Protein AF-A0A0F5V9L6-F1 (afdb_monomer_lite)

Organism: NCBI:txid265726

Sequence (108 aa):
MRQLICLVVMILLSACMSQYEANLSRHGEWQELGAYHGEYGYQEWEKKRLGRLGAMSESDYEKYRAGYLQGRYEYCTGKKTVTTALNPGYPDECRQDSSQFGLAERGY

InterPro domains:
  IPR021242 Protein of unknown function DUF2799 [PF10973] (29-100)

Secondary structure (DSSP, 8-state):
-HHHHHHHHHHHHGGGS-HHHHHHHHHT-HHHHHHHHHHTTPPPPPHHHHHHHT--SHHHHHHHHHHHHHHHHHHHTTSS--S--SSTTHHHHHHH-TTTTS-TTTT-

Radius of gyration: 16.8 Å; chains: 1; bounding box: 30×60×30 Å

Structure (mmCIF, N/CA/C/O backbone):
data_AF-A0A0F5V9L6-F1
#
_entry.id   AF-A0A0F5V9L6-F1
#
loop_
_atom_site.group_PDB
_atom_site.id
_atom_site.type_symbol
_atom_site.label_atom_id
_atom_site.label_alt_id
_atom_site.label_comp_id
_atom_site.label_asym_id
_atom_site.label_entity_id
_atom_site.label_seq_id
_atom_site.pdbx_PDB_ins_code
_atom_site.Cartn_x
_atom_site.Cartn_y
_atom_site.Cartn_z
_atom_site.occupancy
_atom_site.B_iso_or_equiv
_atom_site.auth_seq_id
_atom_site.auth_comp_id
_atom_site.auth_asym_id
_atom_site.auth_atom_id
_atom_site.pdbx_PDB_model_num
ATOM 1 N N . MET A 1 1 ? -4.392 40.577 -14.058 1.00 53.44 1 MET A N 1
ATOM 2 C CA . MET A 1 1 ? -4.834 40.112 -12.719 1.00 53.44 1 MET A CA 1
ATOM 3 C C . MET A 1 1 ? -5.688 38.846 -12.765 1.00 53.44 1 MET A C 1
ATOM 5 O O . MET A 1 1 ? -5.333 37.889 -12.096 1.00 53.44 1 MET A O 1
ATOM 9 N N . ARG A 1 2 ? -6.748 38.775 -13.584 1.00 58.06 2 ARG A N 1
ATOM 10 C CA . ARG A 1 2 ? -7.636 37.594 -13.661 1.00 58.06 2 ARG A CA 1
ATOM 11 C C . ARG A 1 2 ? -6.925 36.278 -14.049 1.00 58.06 2 ARG A C 1
ATOM 13 O O . ARG A 1 2 ? -7.250 35.239 -13.496 1.00 58.06 2 ARG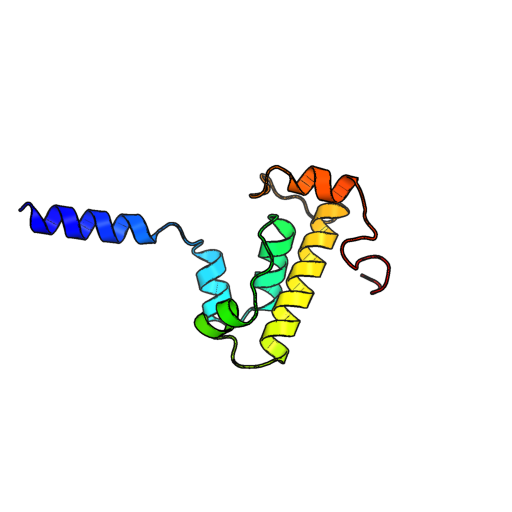 A O 1
ATOM 20 N N . GLN A 1 3 ? -5.903 36.332 -14.911 1.00 62.12 3 GLN A N 1
ATOM 21 C CA . GLN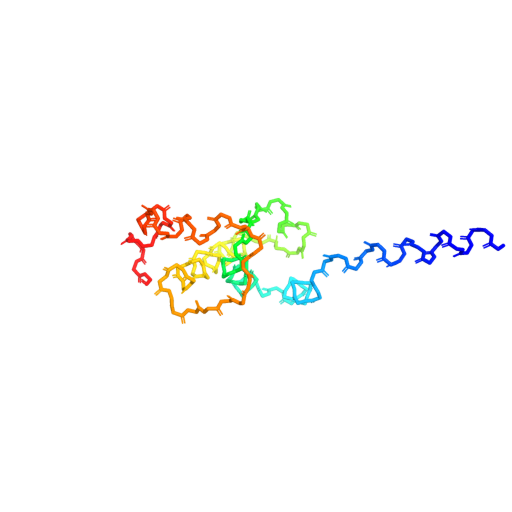 A 1 3 ? -5.114 35.148 -15.299 1.00 62.12 3 GLN A CA 1
ATOM 22 C C . GLN A 1 3 ? -4.166 34.625 -14.205 1.00 62.12 3 GLN A C 1
ATOM 24 O O . GLN A 1 3 ? -3.948 33.421 -14.126 1.00 62.12 3 GLN A O 1
ATOM 29 N N . LEU A 1 4 ? -3.657 35.496 -13.324 1.00 70.19 4 LEU A N 1
ATOM 30 C CA . LEU A 1 4 ? -2.818 35.082 -12.189 1.00 70.19 4 LEU A CA 1
ATOM 31 C C . LEU A 1 4 ? -3.642 34.331 -11.135 1.00 70.19 4 LEU A C 1
ATOM 33 O O . LEU A 1 4 ? -3.175 33.346 -10.576 1.00 70.19 4 LEU A O 1
ATOM 37 N N . ILE A 1 5 ? -4.897 34.742 -10.931 1.00 72.38 5 ILE A N 1
ATOM 38 C CA . ILE A 1 5 ? -5.832 34.069 -10.019 1.00 72.38 5 ILE A CA 1
ATOM 39 C C . ILE A 1 5 ? -6.132 32.643 -10.510 1.00 72.38 5 ILE A C 1
ATOM 41 O O . ILE A 1 5 ? -6.101 31.705 -9.719 1.00 72.38 5 ILE A O 1
ATOM 45 N N . CYS A 1 6 ? -6.343 32.448 -11.816 1.00 70.25 6 CYS A N 1
ATOM 46 C CA . CYS A 1 6 ? -6.578 31.116 -12.386 1.00 70.25 6 CYS A CA 1
ATOM 47 C C . CYS A 1 6 ? -5.372 30.171 -12.233 1.00 70.25 6 CYS A C 1
ATOM 49 O O . CYS A 1 6 ? -5.558 28.977 -12.018 1.00 70.25 6 CYS A O 1
ATOM 51 N N . LEU A 1 7 ? -4.147 30.701 -12.310 1.00 74.75 7 LEU A N 1
ATOM 52 C CA . LEU A 1 7 ? -2.910 29.929 -12.152 1.00 74.75 7 LEU A CA 1
ATOM 53 C C . LEU A 1 7 ? -2.708 29.453 -10.706 1.00 74.75 7 LEU A C 1
ATOM 55 O O . LEU A 1 7 ? -2.369 28.295 -10.479 1.00 74.75 7 LEU A O 1
ATOM 59 N N . VAL A 1 8 ? -2.993 30.317 -9.728 1.00 74.56 8 VAL A N 1
ATOM 60 C CA . VAL A 1 8 ? -2.918 29.972 -8.298 1.00 74.56 8 VAL A CA 1
ATOM 61 C C . VAL A 1 8 ? -3.977 28.933 -7.922 1.00 74.56 8 VAL A C 1
ATOM 63 O O . VAL A 1 8 ? -3.675 27.980 -7.210 1.00 74.56 8 VAL A O 1
ATOM 66 N N . VAL A 1 9 ? -5.198 29.055 -8.454 1.00 74.12 9 VAL A N 1
ATOM 67 C CA . VAL A 1 9 ? -6.271 28.075 -8.215 1.00 74.12 9 VAL A CA 1
ATOM 68 C C . VAL A 1 9 ? -5.921 26.700 -8.797 1.00 74.12 9 VAL A C 1
ATOM 70 O O . VAL A 1 9 ? -6.191 25.692 -8.153 1.00 74.12 9 VAL A O 1
ATOM 73 N N . MET A 1 10 ? -5.261 26.626 -9.959 1.00 65.69 10 MET A N 1
ATOM 74 C CA . MET A 1 10 ? -4.834 25.338 -10.529 1.00 65.69 10 MET A CA 1
ATOM 75 C C . MET A 1 10 ? -3.740 24.637 -9.712 1.00 65.69 10 MET A C 1
ATOM 77 O O . MET A 1 10 ? -3.769 23.415 -9.601 1.00 65.69 10 MET A O 1
ATOM 81 N N . ILE A 1 11 ? -2.813 25.384 -9.104 1.00 67.25 11 ILE A N 1
ATOM 82 C CA . ILE A 1 11 ? -1.759 24.809 -8.247 1.00 67.25 11 ILE A CA 1
ATOM 83 C C . ILE A 1 11 ? -2.347 24.275 -6.933 1.00 67.25 11 ILE A C 1
ATOM 85 O O . ILE A 1 11 ? -1.884 23.266 -6.412 1.00 67.25 11 ILE A O 1
ATOM 89 N N . LEU A 1 12 ? -3.400 24.907 -6.412 1.00 64.69 12 LEU A N 1
ATOM 90 C CA . LEU A 1 12 ? -4.076 24.444 -5.197 1.00 64.69 12 LEU A CA 1
ATOM 91 C C . LEU A 1 12 ? -4.907 23.166 -5.426 1.00 64.69 12 LEU A C 1
ATOM 93 O O . LEU A 1 12 ? -5.134 22.413 -4.484 1.00 64.69 12 LEU A O 1
ATOM 97 N N . LEU A 1 13 ? -5.327 22.887 -6.666 1.00 61.25 13 LEU A N 1
ATOM 98 C CA . LEU A 1 13 ? -6.138 21.710 -7.005 1.00 61.25 13 LEU A CA 1
ATOM 99 C C . LEU A 1 13 ? -5.320 20.423 -7.209 1.00 61.25 13 LEU A C 1
ATOM 101 O O . LEU A 1 13 ? -5.883 19.334 -7.121 1.00 61.25 13 LEU A O 1
ATOM 105 N N . SER A 1 1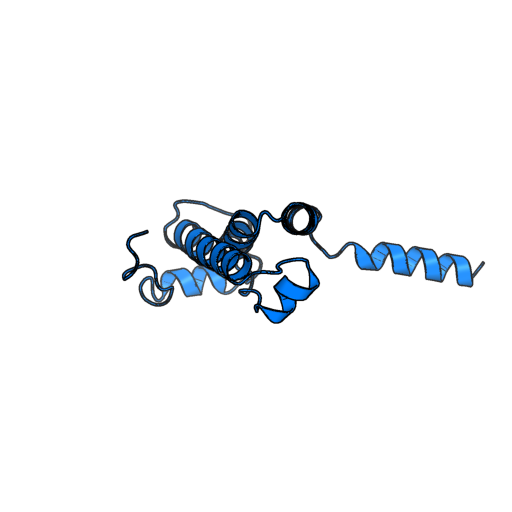4 ? -4.005 20.505 -7.443 1.00 55.53 14 SER A N 1
ATOM 106 C CA . SER A 1 14 ? -3.146 19.315 -7.579 1.00 55.53 14 SER A CA 1
ATOM 107 C C . SER A 1 14 ? -2.711 18.705 -6.238 1.00 55.53 14 SER A C 1
ATOM 109 O O . SER A 1 14 ? -2.085 17.647 -6.222 1.00 55.53 14 SER A O 1
ATOM 111 N N . ALA A 1 15 ? -3.086 19.314 -5.108 1.00 56.34 15 ALA A N 1
ATOM 112 C CA . ALA A 1 15 ? -2.720 18.868 -3.761 1.00 56.34 15 ALA A CA 1
ATOM 113 C C . ALA A 1 15 ? -3.578 17.708 -3.210 1.00 56.34 15 ALA A C 1
ATOM 115 O O . ALA A 1 15 ? -3.442 17.342 -2.047 1.00 56.34 15 ALA A O 1
ATOM 116 N N . CYS A 1 16 ? -4.474 17.124 -4.013 1.00 63.31 16 CYS A N 1
ATOM 117 C CA . CYS A 1 16 ? -5.360 16.048 -3.554 1.00 63.31 16 CYS A CA 1
ATOM 118 C C . CYS A 1 16 ? -4.667 14.671 -3.477 1.00 63.31 16 CYS A C 1
ATOM 120 O O . CYS A 1 16 ? -5.261 13.707 -3.005 1.00 63.31 16 CYS A O 1
ATOM 122 N N . MET A 1 17 ? -3.416 14.558 -3.936 1.00 65.44 17 MET A N 1
ATOM 123 C CA . MET A 1 17 ? -2.642 13.322 -3.837 1.00 65.44 17 MET A CA 1
ATOM 124 C C . MET A 1 17 ? -1.824 13.319 -2.542 1.00 65.44 17 MET A C 1
ATOM 126 O O . MET A 1 17 ? -1.153 14.304 -2.230 1.00 65.44 17 MET A O 1
ATOM 130 N N . SER A 1 18 ? -1.867 12.217 -1.790 1.00 80.81 18 SER A N 1
ATOM 131 C CA . SER A 1 18 ? -1.096 12.080 -0.556 1.00 80.81 18 SER A CA 1
ATOM 132 C C . SER A 1 18 ? 0.396 12.276 -0.831 1.00 80.81 18 SER A C 1
ATOM 134 O O . SER A 1 18 ? 0.998 11.554 -1.631 1.00 80.81 18 SER A O 1
ATOM 136 N N . GLN A 1 19 ? 1.021 13.229 -0.134 1.00 87.56 19 GLN A N 1
ATOM 137 C CA . GLN A 1 19 ? 2.472 13.431 -0.193 1.00 87.56 19 GLN A CA 1
ATOM 138 C C . GLN A 1 19 ? 3.231 12.150 0.195 1.00 87.56 19 GLN A C 1
ATOM 140 O O . GLN A 1 19 ? 4.334 11.919 -0.301 1.00 87.56 19 GLN A O 1
ATOM 145 N N . TYR A 1 20 ? 2.635 11.319 1.056 1.00 90.88 20 TYR A N 1
ATOM 146 C CA . TYR A 1 20 ? 3.192 10.039 1.475 1.00 90.88 20 TYR A CA 1
ATOM 147 C C . TYR A 1 20 ? 3.192 9.022 0.326 1.00 90.88 20 TYR A C 1
ATOM 149 O O . TYR A 1 20 ? 4.258 8.515 -0.015 1.00 90.88 20 TYR A O 1
ATOM 157 N N . GLU A 1 21 ? 2.062 8.819 -0.364 1.00 92.69 21 GLU A N 1
ATOM 158 C CA . GLU A 1 21 ? 2.001 7.942 -1.549 1.00 92.69 21 GLU A CA 1
ATOM 159 C C . GLU A 1 21 ? 2.999 8.388 -2.626 1.00 92.69 21 GLU A C 1
ATOM 161 O O . GLU A 1 21 ? 3.741 7.574 -3.175 1.00 92.69 21 GLU A O 1
ATOM 166 N N . ALA A 1 22 ? 3.063 9.699 -2.888 1.00 91.50 22 ALA A N 1
ATOM 167 C CA . ALA A 1 22 ? 3.996 10.272 -3.852 1.00 91.50 22 ALA A CA 1
ATOM 168 C C . ALA A 1 22 ? 5.463 10.086 -3.434 1.00 91.50 22 ALA A C 1
ATOM 170 O O . ALA A 1 22 ? 6.354 10.011 -4.282 1.00 91.50 22 ALA A O 1
ATOM 171 N N . ASN A 1 23 ? 5.755 10.060 -2.133 1.00 94.19 23 ASN A N 1
ATOM 172 C CA . ASN A 1 23 ? 7.089 9.748 -1.638 1.00 94.19 23 ASN A CA 1
ATOM 173 C C . ASN A 1 23 ? 7.437 8.276 -1.883 1.00 94.19 23 ASN A C 1
ATOM 175 O O . ASN A 1 23 ? 8.489 8.007 -2.457 1.00 94.19 23 ASN A O 1
ATOM 179 N N . LEU A 1 24 ? 6.546 7.352 -1.518 1.00 96.38 24 LEU A N 1
ATOM 180 C CA . LEU A 1 24 ? 6.764 5.915 -1.695 1.00 96.38 24 LEU A CA 1
ATOM 181 C C . LEU A 1 24 ? 6.940 5.544 -3.171 1.00 96.38 24 LEU A C 1
ATOM 183 O O . LEU A 1 24 ? 7.905 4.873 -3.532 1.00 96.38 24 LEU A O 1
ATOM 187 N N . SER A 1 25 ? 6.072 6.055 -4.052 1.00 93.94 25 SER A N 1
ATOM 188 C CA . SER A 1 25 ? 6.153 5.755 -5.484 1.00 93.94 25 SER A CA 1
ATOM 189 C C . SER A 1 25 ? 7.434 6.294 -6.126 1.00 93.94 25 SER A C 1
ATOM 191 O O . SER A 1 25 ? 8.011 5.635 -6.984 1.00 93.94 25 SER A O 1
ATOM 193 N N . ARG A 1 26 ? 7.913 7.478 -5.708 1.00 93.62 26 ARG A N 1
ATOM 194 C CA . ARG A 1 26 ? 9.166 8.064 -6.226 1.00 93.62 26 ARG A CA 1
ATOM 195 C C . ARG A 1 26 ? 10.411 7.279 -5.820 1.00 93.62 26 ARG A C 1
ATOM 197 O O . ARG A 1 26 ? 11.381 7.298 -6.570 1.00 93.62 26 ARG A O 1
ATOM 204 N N . HIS A 1 27 ? 10.387 6.618 -4.665 1.00 95.88 27 HIS A N 1
ATOM 205 C CA . HIS A 1 27 ? 11.507 5.812 -4.173 1.00 95.88 27 HIS A CA 1
ATOM 206 C C . HIS A 1 27 ? 11.400 4.330 -4.564 1.00 95.88 27 HIS A C 1
ATOM 208 O O . HIS A 1 27 ? 12.318 3.564 -4.297 1.00 95.88 27 HIS A O 1
ATOM 214 N N . GLY A 1 28 ? 10.321 3.925 -5.243 1.00 95.69 28 GLY A N 1
ATOM 215 C CA . GLY A 1 28 ? 10.112 2.531 -5.637 1.00 95.69 28 GLY A CA 1
ATOM 216 C C . GLY A 1 28 ? 9.705 1.620 -4.477 1.00 95.69 28 GLY A C 1
ATOM 217 O O . GLY A 1 28 ? 9.846 0.401 -4.578 1.00 95.69 28 GLY A O 1
ATOM 218 N N . GLU A 1 29 ? 9.168 2.191 -3.396 1.00 97.88 29 GLU A N 1
ATOM 219 C CA . GLU A 1 29 ? 8.714 1.472 -2.200 1.00 97.88 29 GLU A CA 1
ATOM 220 C C . GLU A 1 29 ? 7.332 0.846 -2.434 1.00 97.88 29 GLU A C 1
ATOM 222 O O . GLU A 1 29 ? 6.339 1.140 -1.767 1.00 97.88 29 GLU A O 1
ATOM 227 N N . TRP A 1 30 ? 7.246 -0.006 -3.457 1.00 97.81 30 TRP A N 1
ATOM 228 C CA . TRP A 1 30 ? 5.987 -0.551 -3.958 1.00 97.81 30 TRP A CA 1
ATOM 229 C C . TRP A 1 30 ? 5.257 -1.393 -2.919 1.00 97.81 30 TRP A C 1
ATOM 231 O O . TRP A 1 30 ? 4.039 -1.287 -2.807 1.00 97.81 30 TRP A O 1
ATOM 241 N N . GLN A 1 31 ? 5.990 -2.190 -2.140 1.00 98.12 31 GLN A N 1
ATOM 242 C CA . GLN A 1 31 ? 5.398 -3.015 -1.089 1.00 98.12 31 GLN A CA 1
ATOM 243 C C . GLN A 1 31 ? 4.803 -2.162 0.036 1.00 98.12 31 GLN A C 1
ATOM 245 O O . GLN A 1 31 ? 3.675 -2.419 0.448 1.00 98.12 31 GLN A O 1
ATOM 250 N N . GLU A 1 32 ? 5.509 -1.127 0.496 1.00 98.00 32 GLU A N 1
ATOM 251 C CA . GLU A 1 32 ? 4.994 -0.213 1.524 1.00 98.00 32 GLU A CA 1
ATOM 252 C C . GLU A 1 32 ? 3.787 0.579 1.005 1.00 98.00 32 GLU A C 1
ATOM 254 O O . GLU A 1 32 ? 2.781 0.703 1.701 1.00 98.00 32 GLU A O 1
ATOM 259 N N . LEU A 1 33 ? 3.827 1.026 -0.256 1.00 97.62 33 LEU A N 1
ATOM 260 C CA . LEU A 1 33 ? 2.688 1.684 -0.903 1.00 97.62 33 LEU A CA 1
ATOM 261 C C . LEU A 1 33 ? 1.471 0.757 -0.985 1.00 97.62 33 LEU A C 1
ATOM 263 O O . LEU A 1 33 ? 0.342 1.178 -0.736 1.00 97.62 33 LEU A O 1
ATOM 267 N N . GLY A 1 34 ? 1.703 -0.511 -1.322 1.00 97.31 34 GLY A N 1
ATOM 268 C CA . GLY A 1 34 ? 0.692 -1.556 -1.278 1.00 97.31 34 GLY A CA 1
ATOM 269 C C . GLY A 1 34 ? 0.084 -1.673 0.111 1.00 97.31 34 GLY A C 1
ATOM 270 O O . GLY A 1 34 ? -1.128 -1.520 0.250 1.00 97.31 34 GLY A O 1
ATOM 271 N N . ALA A 1 35 ? 0.918 -1.883 1.132 1.00 97.00 35 ALA A N 1
ATOM 272 C CA . ALA A 1 35 ? 0.479 -2.036 2.518 1.00 97.00 35 ALA A CA 1
ATOM 273 C C . ALA A 1 35 ? -0.361 -0.845 2.981 1.00 97.00 35 ALA A C 1
ATOM 275 O O . ALA A 1 35 ? -1.473 -1.041 3.462 1.00 97.00 35 ALA A O 1
ATOM 276 N N . TYR A 1 36 ? 0.093 0.377 2.707 1.00 95.88 36 TYR A N 1
ATOM 277 C CA . TYR A 1 36 ? -0.673 1.591 2.973 1.00 95.88 36 TYR A CA 1
ATOM 278 C C . TYR A 1 36 ? -2.051 1.578 2.288 1.00 95.88 36 TYR A C 1
ATOM 280 O O . TYR A 1 36 ? -3.069 1.866 2.918 1.00 95.88 36 TYR A O 1
ATOM 288 N N . HIS A 1 37 ? -2.122 1.194 1.010 1.00 95.81 37 HIS A N 1
ATOM 289 C CA . HIS A 1 37 ? -3.402 1.092 0.304 1.00 95.81 37 HIS A CA 1
ATOM 290 C C . HIS A 1 37 ? -4.334 0.038 0.902 1.00 95.81 37 HIS A C 1
ATOM 292 O O . HIS A 1 37 ? -5.534 0.291 1.015 1.00 95.81 37 HIS A O 1
ATOM 298 N N . GLY A 1 38 ? -3.793 -1.113 1.297 1.00 94.25 38 GLY A N 1
ATOM 299 C CA . GLY A 1 38 ? -4.551 -2.157 1.977 1.00 94.25 38 GLY A CA 1
ATOM 300 C C . GLY A 1 38 ? -5.075 -1.680 3.331 1.00 94.25 38 GLY A C 1
ATOM 301 O O . GLY A 1 38 ? -6.269 -1.732 3.580 1.00 94.25 38 GLY A O 1
ATOM 302 N N . GLU A 1 39 ? -4.212 -1.133 4.183 1.00 93.81 39 GLU A N 1
ATOM 303 C CA . GLU A 1 39 ? -4.573 -0.708 5.542 1.00 93.81 39 GLU A CA 1
ATOM 304 C C . GLU A 1 39 ? -5.680 0.353 5.569 1.00 93.81 39 GLU A C 1
ATOM 306 O O . GLU A 1 39 ? -6.567 0.315 6.421 1.00 93.81 39 GLU A O 1
ATOM 311 N N . TYR A 1 40 ? -5.645 1.299 4.628 1.00 93.56 40 TYR A N 1
ATOM 312 C CA . TYR A 1 40 ? -6.583 2.423 4.579 1.00 93.56 40 TYR A CA 1
ATOM 313 C C . TYR A 1 40 ? -7.807 2.173 3.684 1.00 93.56 40 TYR A C 1
ATOM 315 O O . TYR A 1 40 ? -8.641 3.068 3.525 1.00 93.56 40 TYR A O 1
ATOM 323 N N . GLY A 1 41 ? -7.947 0.975 3.109 1.00 92.38 41 GLY A N 1
ATOM 324 C CA . GLY A 1 41 ? -9.111 0.607 2.300 1.00 92.38 41 GLY A CA 1
ATOM 325 C C . GLY A 1 41 ? -9.171 1.280 0.932 1.00 92.38 41 GLY A C 1
ATOM 326 O O . GLY A 1 41 ? -10.259 1.522 0.407 1.00 92.38 41 GLY A O 1
ATOM 327 N N . TYR A 1 42 ? -8.018 1.595 0.339 1.00 93.06 42 TYR A N 1
ATOM 328 C CA . TYR A 1 42 ? -7.959 1.981 -1.066 1.00 93.06 42 TYR A CA 1
ATOM 329 C C . TYR A 1 42 ? -8.286 0.777 -1.962 1.00 93.06 42 TYR A C 1
ATOM 331 O O . TYR A 1 42 ? -8.074 -0.388 -1.612 1.00 93.06 42 TYR A O 1
ATOM 339 N N . GLN A 1 43 ? -8.750 1.061 -3.176 1.00 91.69 43 GLN A N 1
ATOM 340 C CA . GLN A 1 43 ? -8.780 0.046 -4.224 1.00 91.69 43 GLN A CA 1
ATOM 341 C C . GLN A 1 43 ? -7.353 -0.311 -4.655 1.00 91.69 43 GLN A C 1
ATOM 343 O O . GLN A 1 43 ? -6.511 0.580 -4.805 1.00 91.69 43 GLN A O 1
ATOM 348 N N . GLU A 1 44 ? -7.101 -1.601 -4.892 1.00 94.19 44 GLU A N 1
ATOM 349 C CA . GLU A 1 44 ? -5.847 -2.070 -5.483 1.00 94.19 44 GLU A CA 1
ATOM 350 C C . GLU A 1 44 ? -5.603 -1.361 -6.822 1.00 94.19 44 GLU A C 1
ATOM 352 O O . GLU A 1 44 ? -6.494 -1.245 -7.667 1.00 94.19 44 GLU A O 1
ATOM 357 N N . TRP A 1 45 ? -4.389 -0.861 -7.029 1.00 94.75 45 TRP A N 1
ATOM 358 C CA . TRP A 1 45 ? -4.018 -0.242 -8.289 1.00 94.75 45 TRP A CA 1
ATOM 359 C C . TRP A 1 45 ? -3.638 -1.290 -9.323 1.00 94.75 45 TRP A C 1
ATOM 361 O O . TRP A 1 45 ? -2.767 -2.130 -9.115 1.00 94.75 45 TRP A O 1
ATOM 371 N N . GLU A 1 46 ? -4.227 -1.160 -10.506 1.00 94.06 46 GLU A N 1
ATOM 372 C CA . GLU A 1 46 ? -3.843 -1.973 -11.649 1.00 94.06 46 GLU A CA 1
ATOM 373 C C . GLU A 1 46 ? -2.402 -1.690 -12.089 1.00 94.06 46 GLU A C 1
ATOM 375 O O . GLU A 1 46 ? -1.912 -0.553 -12.051 1.00 94.06 46 GLU A O 1
ATOM 380 N N . LYS A 1 47 ? -1.764 -2.712 -12.663 1.00 93.69 47 LYS A N 1
ATOM 381 C CA . LYS A 1 47 ? -0.422 -2.638 -13.251 1.00 93.69 47 LYS A CA 1
ATOM 382 C C . LYS A 1 47 ? -0.225 -1.437 -14.184 1.00 93.69 47 LYS A C 1
ATOM 384 O O . LYS A 1 47 ? 0.800 -0.764 -14.125 1.00 93.69 47 LYS A O 1
ATOM 389 N N . LYS A 1 48 ? -1.227 -1.096 -15.009 1.00 94.25 48 LYS A N 1
ATOM 390 C CA . LYS A 1 48 ? -1.170 0.066 -15.920 1.00 94.25 48 LYS A CA 1
ATOM 391 C C . LYS A 1 48 ? -1.009 1.392 -15.168 1.00 94.25 48 LYS A C 1
ATOM 393 O O . LYS A 1 48 ? -0.395 2.318 -15.694 1.00 94.25 48 LYS A O 1
ATOM 398 N N . ARG A 1 49 ? -1.604 1.530 -13.977 1.00 93.81 49 ARG A N 1
ATOM 399 C CA . ARG A 1 49 ? -1.470 2.732 -13.140 1.00 93.81 49 ARG A CA 1
ATOM 400 C C . ARG A 1 49 ? -0.087 2.799 -12.513 1.00 93.81 49 ARG A C 1
ATOM 402 O O . ARG A 1 49 ? 0.555 3.836 -12.636 1.00 93.81 49 ARG A O 1
ATOM 409 N N . LEU A 1 50 ? 0.379 1.702 -11.925 1.00 94.50 50 LEU A N 1
ATOM 410 C CA . LEU A 1 50 ? 1.721 1.616 -11.346 1.00 94.50 50 LEU A CA 1
ATOM 411 C C . LEU A 1 50 ? 2.818 1.876 -12.386 1.00 94.50 50 LEU A C 1
ATOM 413 O O . LEU A 1 50 ? 3.758 2.617 -12.113 1.00 94.50 50 LEU A O 1
ATOM 417 N N . GLY A 1 51 ? 2.641 1.379 -13.613 1.00 94.62 51 GLY A N 1
ATOM 418 C CA . GLY A 1 51 ? 3.554 1.653 -14.724 1.00 94.62 51 GLY A CA 1
ATOM 419 C C . GLY A 1 51 ? 3.686 3.142 -15.059 1.00 94.62 51 GLY A C 1
ATOM 420 O O . GLY A 1 51 ? 4.779 3.605 -15.368 1.00 94.62 51 GLY A O 1
ATOM 421 N N . ARG A 1 52 ? 2.611 3.935 -14.918 1.00 93.56 52 ARG A N 1
ATOM 422 C CA . ARG A 1 52 ? 2.680 5.402 -15.086 1.00 93.56 52 ARG A CA 1
ATOM 423 C C . ARG A 1 52 ? 3.441 6.105 -13.960 1.00 93.56 52 ARG A C 1
ATOM 425 O O . ARG A 1 52 ? 3.823 7.257 -14.133 1.00 93.56 52 ARG A O 1
ATOM 432 N N . LEU A 1 53 ? 3.620 5.440 -12.823 1.00 91.75 53 LEU A N 1
ATOM 433 C CA . LEU A 1 53 ? 4.257 5.985 -11.624 1.00 91.75 53 LEU A CA 1
ATOM 434 C C . LEU A 1 53 ? 5.699 5.500 -11.436 1.00 91.75 53 LEU A C 1
ATOM 436 O O . LEU A 1 53 ? 6.355 5.956 -10.507 1.00 91.75 53 LEU A O 1
ATOM 440 N N . GLY A 1 54 ? 6.198 4.622 -12.314 1.00 90.81 54 GLY A N 1
ATOM 441 C CA . GLY A 1 54 ? 7.589 4.162 -12.305 1.00 90.81 54 GLY A CA 1
ATOM 442 C C . GLY A 1 54 ? 7.792 2.681 -11.980 1.00 90.81 54 GLY A C 1
ATOM 443 O O . GLY A 1 54 ? 8.937 2.247 -11.937 1.00 90.81 54 GLY A O 1
ATOM 444 N N . ALA A 1 55 ? 6.733 1.888 -11.783 1.00 92.50 55 ALA A N 1
ATOM 445 C CA . ALA A 1 55 ? 6.868 0.435 -11.655 1.00 92.50 55 ALA A CA 1
ATOM 446 C C . ALA A 1 55 ? 7.154 -0.173 -13.038 1.00 92.50 55 ALA A C 1
ATOM 448 O O . ALA A 1 55 ? 6.259 -0.262 -13.881 1.00 92.50 55 ALA A O 1
ATOM 449 N N . MET A 1 56 ? 8.408 -0.542 -13.299 1.00 89.81 56 MET A N 1
ATOM 450 C CA . MET A 1 56 ? 8.862 -0.948 -14.638 1.00 89.81 56 MET A CA 1
ATOM 451 C C . MET A 1 56 ? 8.941 -2.465 -14.820 1.00 89.81 56 MET A C 1
ATOM 453 O O . MET A 1 56 ? 9.081 -2.933 -15.949 1.00 89.81 56 MET A O 1
ATOM 457 N N . SER A 1 57 ? 8.851 -3.235 -13.733 1.00 93.81 57 SER A N 1
ATOM 458 C CA . SER A 1 57 ? 8.987 -4.691 -13.759 1.00 93.81 57 SER A CA 1
ATOM 459 C C . SER A 1 57 ? 7.765 -5.418 -13.201 1.00 93.81 57 SER A C 1
ATOM 461 O O . SER A 1 57 ? 6.984 -4.869 -12.422 1.00 93.81 57 SER A O 1
ATOM 463 N N . GLU A 1 58 ? 7.639 -6.701 -13.546 1.00 93.38 58 GLU A N 1
ATOM 464 C CA . GLU A 1 58 ? 6.641 -7.575 -12.920 1.00 93.38 58 GLU A CA 1
ATOM 465 C C . GLU A 1 58 ? 6.884 -7.732 -11.426 1.00 93.38 58 GLU A C 1
ATOM 467 O O . GLU A 1 58 ? 5.942 -7.776 -10.644 1.00 93.38 58 GLU A O 1
ATOM 472 N N . SER A 1 59 ? 8.154 -7.728 -11.018 1.00 95.75 59 SER A N 1
ATOM 473 C CA . SER A 1 59 ? 8.512 -7.772 -9.606 1.00 95.75 59 SER A CA 1
ATOM 474 C C . SER A 1 59 ? 7.987 -6.560 -8.841 1.00 95.75 59 SER A C 1
ATOM 476 O O . SER A 1 59 ? 7.601 -6.722 -7.689 1.00 95.75 59 SER A O 1
ATOM 478 N N . ASP A 1 60 ? 7.964 -5.368 -9.439 1.00 96.56 60 ASP A N 1
ATOM 479 C CA . ASP A 1 60 ? 7.438 -4.164 -8.786 1.00 96.56 60 ASP A CA 1
ATOM 480 C C . ASP A 1 60 ? 5.924 -4.248 -8.597 1.00 96.56 60 ASP A C 1
ATOM 482 O O . ASP A 1 60 ? 5.408 -3.918 -7.528 1.00 96.56 60 ASP A O 1
ATOM 486 N N . TYR A 1 61 ? 5.219 -4.749 -9.616 1.00 95.88 61 TYR A N 1
ATOM 487 C CA . TYR A 1 61 ? 3.786 -5.007 -9.524 1.00 95.88 61 TYR A CA 1
ATOM 488 C C . TYR A 1 61 ? 3.469 -6.044 -8.439 1.00 95.88 61 TYR A C 1
ATOM 490 O O . TYR A 1 61 ? 2.618 -5.797 -7.586 1.00 95.88 61 TYR A O 1
ATOM 498 N N . GLU A 1 62 ? 4.191 -7.166 -8.410 1.00 96.06 62 GLU A N 1
ATOM 499 C CA . GLU A 1 62 ? 3.967 -8.209 -7.404 1.00 96.06 62 GLU A CA 1
ATOM 500 C C . GLU A 1 62 ? 4.345 -7.750 -5.989 1.00 96.06 62 GLU A C 1
ATOM 502 O O . GLU A 1 62 ? 3.646 -8.092 -5.039 1.00 96.06 62 GLU A O 1
ATOM 507 N N . LYS A 1 63 ? 5.380 -6.912 -5.823 1.00 97.69 63 LYS A N 1
ATOM 508 C CA . LYS A 1 63 ? 5.692 -6.270 -4.532 1.00 97.69 63 LYS A CA 1
ATOM 509 C C . LYS A 1 63 ? 4.529 -5.416 -4.044 1.00 97.69 63 LYS A C 1
ATOM 511 O O . LYS A 1 63 ? 4.121 -5.547 -2.892 1.00 97.69 63 LYS A O 1
ATOM 516 N N . TYR A 1 64 ? 3.985 -4.567 -4.917 1.00 98.00 64 TYR A N 1
ATOM 517 C CA . TYR A 1 64 ? 2.816 -3.754 -4.591 1.00 98.00 64 TYR A CA 1
ATOM 518 C C . TYR A 1 64 ? 1.621 -4.614 -4.189 1.00 98.00 64 TYR A C 1
ATOM 520 O O . TYR A 1 64 ? 1.018 -4.387 -3.141 1.00 98.00 64 TYR A O 1
ATOM 528 N N . ARG A 1 65 ? 1.306 -5.632 -4.989 1.00 96.12 65 ARG A N 1
ATOM 529 C CA . ARG A 1 65 ? 0.181 -6.531 -4.740 1.00 96.12 65 ARG A CA 1
ATOM 530 C C . ARG A 1 65 ? 0.340 -7.314 -3.438 1.00 96.12 65 ARG A C 1
ATOM 532 O O . ARG A 1 65 ? -0.610 -7.412 -2.665 1.00 96.12 65 ARG A O 1
ATOM 539 N N . ALA A 1 66 ? 1.537 -7.829 -3.160 1.00 95.62 66 ALA A N 1
ATOM 540 C CA . ALA A 1 66 ? 1.843 -8.507 -1.904 1.00 95.62 66 ALA A CA 1
ATOM 541 C C . ALA A 1 66 ? 1.649 -7.571 -0.703 1.00 95.62 66 ALA A C 1
ATOM 543 O O . ALA A 1 66 ? 0.971 -7.938 0.256 1.00 95.62 66 ALA A O 1
ATOM 544 N N . GLY A 1 67 ? 2.168 -6.342 -0.789 1.00 96.94 67 GLY A N 1
ATOM 545 C CA . GLY A 1 67 ? 1.949 -5.312 0.222 1.00 96.94 67 GLY A CA 1
ATOM 546 C C . GLY A 1 67 ? 0.467 -5.000 0.425 1.00 96.94 67 GLY A C 1
ATOM 547 O O . GLY A 1 67 ? -0.007 -4.997 1.553 1.00 96.94 67 GLY A O 1
ATOM 548 N N . TYR A 1 68 ? -0.290 -4.809 -0.658 1.00 96.25 68 TYR A N 1
ATOM 549 C CA . TYR A 1 68 ? -1.728 -4.524 -0.611 1.00 96.25 68 TYR A CA 1
ATOM 550 C C . TYR A 1 68 ? -2.516 -5.576 0.164 1.00 96.25 68 TYR A C 1
ATOM 552 O O . TYR A 1 68 ? -3.311 -5.253 1.050 1.00 96.25 68 TYR A O 1
ATOM 560 N N . LEU A 1 69 ? -2.252 -6.844 -0.131 1.00 93.25 69 LEU A N 1
ATOM 561 C CA . LEU A 1 69 ? -2.897 -7.962 0.544 1.00 93.25 69 LEU A CA 1
ATOM 562 C C . LEU A 1 69 ? -2.477 -8.060 2.015 1.00 93.25 69 LEU A C 1
ATOM 564 O O . LEU A 1 69 ? -3.328 -8.300 2.870 1.00 93.25 69 LEU A O 1
ATOM 568 N N . GLN A 1 70 ? -1.198 -7.817 2.319 1.00 94.06 70 GLN A N 1
ATOM 569 C CA . GLN A 1 70 ? -0.699 -7.762 3.692 1.00 94.06 70 GLN A CA 1
ATOM 570 C C . GLN A 1 70 ? -1.363 -6.632 4.495 1.00 94.06 70 GLN A C 1
ATOM 572 O O . GLN A 1 70 ? -1.840 -6.867 5.600 1.00 94.06 70 GLN A O 1
ATOM 577 N N . GLY A 1 71 ? -1.444 -5.417 3.956 1.00 93.94 71 GLY A N 1
ATOM 578 C CA . GLY A 1 71 ? -2.069 -4.293 4.658 1.00 93.94 71 GLY A CA 1
ATOM 579 C C . GLY A 1 71 ? -3.555 -4.532 4.927 1.00 93.94 71 GLY A C 1
ATOM 580 O O . GLY A 1 71 ? -4.048 -4.301 6.032 1.00 93.94 71 GLY A O 1
ATOM 581 N N . ARG A 1 72 ? -4.258 -5.100 3.939 1.00 91.75 72 ARG A N 1
ATOM 582 C CA . ARG A 1 72 ? -5.655 -5.530 4.083 1.00 91.75 72 ARG A CA 1
ATOM 583 C C . ARG A 1 72 ? -5.813 -6.573 5.186 1.00 91.75 72 ARG A C 1
ATOM 585 O O . ARG A 1 72 ? -6.718 -6.464 6.008 1.00 91.75 72 ARG A O 1
ATOM 592 N N . TYR A 1 73 ? -4.933 -7.571 5.222 1.00 90.00 73 TYR A N 1
ATOM 593 C CA . TYR A 1 73 ? -4.911 -8.583 6.276 1.00 90.00 73 TYR A CA 1
ATOM 594 C C . TYR A 1 73 ? -4.738 -7.971 7.664 1.00 90.00 73 TYR A C 1
ATOM 596 O O . TYR A 1 73 ? -5.502 -8.272 8.582 1.00 90.00 73 TYR A O 1
ATOM 604 N N . GLU A 1 74 ? -3.722 -7.124 7.818 1.00 91.12 74 GLU A N 1
ATOM 605 C CA . GLU A 1 74 ? -3.368 -6.511 9.093 1.00 91.12 74 GLU A CA 1
ATOM 606 C C . GLU A 1 74 ? -4.508 -5.638 9.619 1.00 91.12 74 GLU A C 1
ATOM 608 O O . GLU A 1 74 ? -4.811 -5.693 10.812 1.00 91.12 74 GLU A O 1
ATOM 613 N N . TYR A 1 75 ? -5.192 -4.914 8.731 1.00 91.06 75 TYR A N 1
ATOM 614 C CA . TYR A 1 75 ? -6.402 -4.174 9.071 1.00 91.06 75 TYR A CA 1
ATOM 615 C C . TYR A 1 75 ? -7.567 -5.100 9.453 1.00 91.06 75 TYR A C 1
ATOM 617 O O . TYR A 1 75 ? -8.106 -4.987 10.553 1.00 91.06 75 TYR A O 1
ATOM 625 N N . CYS A 1 76 ? -7.937 -6.059 8.594 1.00 88.62 76 CYS A N 1
ATOM 626 C CA . CYS A 1 76 ? -9.107 -6.913 8.828 1.00 88.62 76 CYS A CA 1
ATOM 627 C C . CYS A 1 76 ? -8.963 -7.808 10.076 1.00 88.62 76 CYS A C 1
ATOM 629 O O . CYS A 1 76 ? -9.960 -8.151 10.708 1.00 88.62 76 CYS A O 1
ATOM 631 N N . THR A 1 77 ? -7.736 -8.192 10.441 1.00 87.44 77 THR A N 1
ATOM 632 C CA . THR A 1 77 ? -7.446 -8.979 11.655 1.00 87.44 77 THR A CA 1
ATOM 633 C C . THR A 1 77 ? -7.207 -8.130 12.902 1.00 87.44 77 THR A C 1
ATOM 635 O O . THR A 1 77 ? -7.018 -8.679 13.986 1.00 87.44 77 THR A O 1
ATOM 638 N N . GLY A 1 78 ? -7.199 -6.800 12.772 1.00 88.62 78 GLY A N 1
ATOM 639 C CA . GLY A 1 78 ? -6.932 -5.881 13.875 1.00 88.62 78 GLY A CA 1
ATOM 640 C C . GLY A 1 78 ? -5.476 -5.864 14.353 1.00 88.62 78 GLY A C 1
ATOM 641 O O . GLY A 1 78 ? -5.207 -5.330 15.427 1.00 88.62 78 GLY A O 1
ATOM 642 N N . LYS A 1 79 ? -4.526 -6.416 13.580 1.00 88.38 79 LYS A N 1
ATOM 643 C CA . LYS A 1 79 ? -3.081 -6.266 13.846 1.00 88.38 79 LYS A CA 1
ATOM 644 C C . LYS A 1 79 ? -2.631 -4.812 13.692 1.00 88.38 79 LYS A C 1
ATOM 646 O O . LYS A 1 79 ? -1.710 -4.384 14.384 1.00 88.38 79 LYS A O 1
ATOM 651 N N . LYS A 1 80 ? -3.295 -4.055 12.814 1.00 88.69 80 LYS A N 1
ATOM 652 C CA . LYS A 1 80 ? -3.164 -2.602 12.688 1.00 88.69 80 LYS A CA 1
ATOM 653 C C . LYS A 1 80 ? -4.529 -1.937 12.713 1.00 88.69 80 LYS A C 1
ATOM 655 O O . LYS A 1 80 ? -5.515 -2.482 12.224 1.00 88.69 80 LYS A O 1
ATOM 660 N N . THR A 1 81 ? -4.570 -0.732 13.265 1.00 86.19 81 THR A N 1
ATOM 661 C CA . THR A 1 81 ? -5.763 0.109 13.294 1.00 86.19 81 THR A CA 1
ATOM 662 C C . THR A 1 81 ? -5.458 1.433 12.612 1.00 86.19 81 THR A C 1
ATOM 664 O O . THR A 1 81 ? -4.440 2.070 12.876 1.00 86.19 81 THR A O 1
ATOM 667 N N . VAL A 1 82 ? -6.356 1.855 11.727 1.00 85.81 82 VAL A N 1
ATOM 668 C CA . VAL A 1 82 ? -6.326 3.192 11.129 1.00 85.81 82 VAL A CA 1
ATOM 669 C C . VAL A 1 82 ? -7.500 3.999 11.667 1.00 85.81 82 VAL A C 1
ATOM 671 O O . VAL A 1 82 ? -8.567 3.450 11.937 1.00 85.81 82 VAL A O 1
ATOM 674 N N . THR A 1 83 ? -7.311 5.307 11.846 1.00 82.50 83 THR A N 1
ATOM 675 C CA . THR A 1 83 ? -8.339 6.193 12.421 1.00 82.50 83 THR A CA 1
ATOM 676 C C . THR A 1 83 ? -9.595 6.260 11.554 1.00 82.50 83 THR A C 1
ATOM 678 O O . THR A 1 83 ? -10.703 6.268 12.081 1.00 82.50 83 THR A O 1
ATOM 681 N N . THR A 1 84 ? -9.413 6.270 10.232 1.00 83.62 84 THR A N 1
ATOM 682 C CA . THR A 1 84 ? -10.496 6.327 9.249 1.00 83.62 84 THR A CA 1
ATOM 683 C C . THR A 1 84 ? -10.071 5.552 8.008 1.00 83.62 84 THR A C 1
ATOM 685 O O . THR A 1 84 ? -9.061 5.891 7.391 1.00 83.62 84 THR A O 1
ATOM 688 N N . ALA A 1 85 ? -10.844 4.532 7.632 1.00 87.56 85 ALA A N 1
ATOM 689 C CA . ALA A 1 85 ? -10.725 3.918 6.313 1.00 87.56 85 ALA A CA 1
ATOM 690 C C . ALA A 1 85 ? -11.335 4.855 5.263 1.00 87.56 85 ALA A C 1
ATOM 692 O O . ALA A 1 85 ? -12.374 5.474 5.501 1.00 87.56 85 ALA A O 1
ATOM 693 N N . L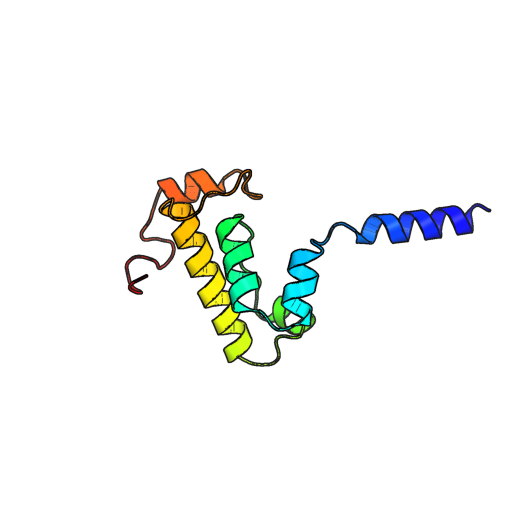EU A 1 86 ? -10.703 4.965 4.097 1.00 87.25 86 LEU A N 1
ATOM 694 C CA . LEU A 1 86 ? -11.187 5.839 3.026 1.00 87.25 86 LEU A CA 1
ATOM 695 C C . LEU A 1 86 ? -12.437 5.301 2.344 1.00 87.25 86 LEU A C 1
ATOM 697 O O . LEU A 1 86 ? -13.277 6.086 1.914 1.00 87.25 86 LEU A O 1
ATOM 701 N N . ASN A 1 87 ? -12.562 3.977 2.253 1.00 86.50 87 ASN A N 1
ATOM 702 C CA . ASN A 1 87 ? -13.795 3.316 1.855 1.00 86.50 87 ASN A CA 1
ATOM 703 C C . ASN A 1 87 ? -14.650 3.052 3.114 1.00 86.50 87 ASN A C 1
ATOM 705 O O . ASN A 1 87 ? -14.260 2.222 3.938 1.00 86.50 87 ASN A O 1
ATOM 709 N N . PRO A 1 88 ? -15.823 3.702 3.272 1.00 86.75 88 PRO A N 1
ATOM 710 C CA . PRO A 1 88 ? -16.688 3.505 4.437 1.00 86.75 88 PRO A CA 1
ATOM 711 C C . PRO A 1 88 ? -17.218 2.075 4.590 1.00 86.75 88 PRO A C 1
ATOM 713 O O . PRO A 1 88 ? -17.546 1.678 5.701 1.00 86.75 88 PRO A O 1
ATOM 716 N N . GLY A 1 89 ? -17.301 1.307 3.496 1.00 86.94 89 GLY A N 1
ATOM 717 C CA . GLY A 1 89 ? -17.712 -0.100 3.515 1.00 86.94 89 GLY A CA 1
ATOM 718 C C . GLY A 1 89 ? -16.581 -1.070 3.863 1.00 86.94 89 GLY A C 1
ATOM 719 O O . GLY A 1 89 ? -16.837 -2.239 4.134 1.00 86.94 89 GLY A O 1
ATOM 720 N N . TYR A 1 90 ? -15.331 -0.602 3.904 1.00 88.69 90 TYR A N 1
ATOM 721 C CA . TYR A 1 90 ? -14.163 -1.449 4.145 1.00 88.69 90 TYR A CA 1
ATOM 722 C C . TYR A 1 90 ? -14.182 -2.210 5.485 1.00 88.69 90 TYR A C 1
ATOM 724 O O . TYR A 1 90 ? -13.841 -3.396 5.492 1.00 88.69 90 TYR A O 1
ATOM 732 N N . PRO A 1 91 ? -14.625 -1.608 6.611 1.00 87.31 91 PRO A N 1
ATOM 733 C CA . PRO A 1 91 ? -14.788 -2.347 7.861 1.00 87.31 91 PRO A CA 1
ATOM 734 C C . PRO A 1 91 ? -15.794 -3.500 7.737 1.00 87.31 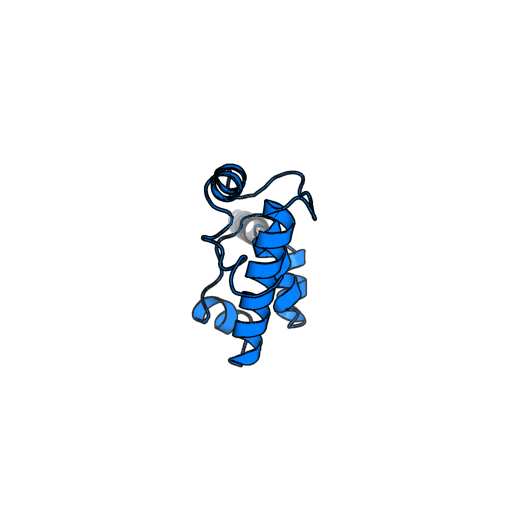91 PRO A C 1
ATOM 736 O O . PRO A 1 91 ? -15.573 -4.572 8.300 1.00 87.31 91 PRO A O 1
ATOM 739 N N . ASP A 1 92 ? -16.884 -3.296 6.994 1.00 86.75 92 ASP A N 1
ATOM 740 C CA . ASP A 1 92 ? -17.931 -4.304 6.809 1.00 86.75 92 ASP A CA 1
ATOM 741 C C . ASP A 1 92 ? -17.470 -5.429 5.880 1.00 86.75 92 ASP A C 1
ATOM 743 O O . ASP A 1 92 ? -17.719 -6.597 6.179 1.00 86.75 92 ASP A O 1
ATOM 747 N N . GLU A 1 93 ? -16.727 -5.101 4.814 1.00 84.25 93 GLU A N 1
ATOM 748 C CA . GLU A 1 93 ? -16.059 -6.091 3.961 1.00 84.25 93 GLU A CA 1
ATOM 749 C C . GLU A 1 93 ? -15.199 -7.030 4.822 1.00 84.25 93 GLU A C 1
ATOM 751 O O . GLU A 1 93 ? -15.382 -8.246 4.785 1.00 84.25 93 GLU A O 1
ATOM 756 N N . CYS A 1 94 ? -14.333 -6.479 5.680 1.00 81.56 94 CYS A N 1
ATOM 757 C CA . CYS A 1 94 ? -13.472 -7.269 6.565 1.00 81.56 94 CYS A CA 1
ATOM 758 C C . CYS A 1 94 ? -14.231 -8.192 7.532 1.00 81.56 94 CYS A C 1
ATOM 760 O O . CYS A 1 94 ? -13.692 -9.221 7.939 1.00 81.56 94 CYS A O 1
ATOM 762 N N . ARG A 1 95 ? -15.464 -7.839 7.919 1.00 77.44 95 ARG A N 1
ATOM 763 C CA . ARG A 1 95 ? -16.288 -8.641 8.838 1.00 77.44 95 ARG A CA 1
ATOM 764 C C . ARG A 1 95 ? -17.019 -9.788 8.150 1.00 77.44 95 ARG A C 1
ATOM 766 O O . ARG A 1 95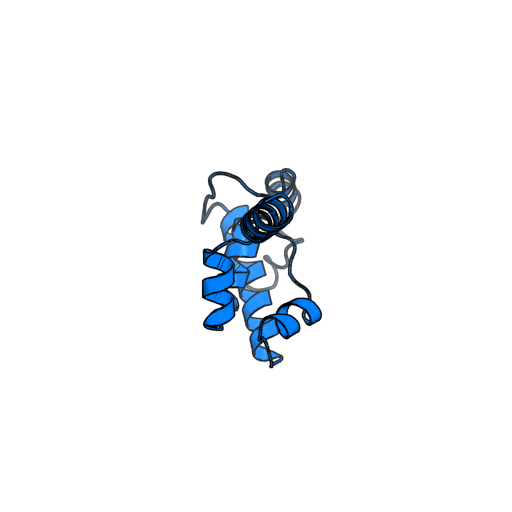 ? -17.361 -10.752 8.831 1.00 77.44 95 ARG A O 1
ATOM 773 N N . GLN A 1 96 ? -17.313 -9.667 6.857 1.00 68.50 96 GLN A N 1
ATOM 774 C CA . GLN A 1 96 ? -18.182 -10.614 6.158 1.00 68.50 96 GLN A CA 1
ATOM 775 C C . GLN A 1 96 ? -17.448 -11.863 5.667 1.00 68.50 96 GLN A C 1
ATOM 777 O O . GLN A 1 96 ? -18.069 -12.923 5.638 1.00 68.50 96 GLN A O 1
ATOM 782 N N . ASP A 1 97 ? -16.156 -11.785 5.327 1.00 59.78 97 ASP A N 1
ATOM 783 C CA . ASP A 1 97 ? -15.441 -12.962 4.825 1.00 59.78 97 ASP A CA 1
ATOM 784 C C . ASP A 1 97 ? -13.906 -12.833 4.894 1.00 59.78 97 ASP A C 1
ATOM 786 O O . ASP A 1 97 ? -13.258 -12.323 3.982 1.00 59.78 97 ASP A O 1
ATOM 790 N N . SER A 1 98 ? -13.283 -13.343 5.961 1.00 54.09 98 SER A N 1
ATOM 791 C CA . SER A 1 98 ? -11.815 -13.369 6.087 1.00 54.09 98 SER A CA 1
ATOM 792 C C . SER A 1 98 ? -11.129 -14.279 5.055 1.00 54.09 98 SER A C 1
ATOM 794 O O . SER A 1 98 ? -9.921 -14.155 4.842 1.00 54.09 98 SER A O 1
ATOM 796 N N . SER A 1 99 ? -11.871 -15.169 4.382 1.00 54.66 99 SER A N 1
ATOM 797 C CA . SER A 1 99 ? -11.335 -16.079 3.364 1.00 54.66 99 SER A CA 1
ATOM 798 C C . SER A 1 99 ? -11.266 -15.446 1.965 1.00 54.66 99 SER A C 1
ATOM 800 O O . SER A 1 99 ? -10.357 -15.764 1.195 1.00 54.66 99 SER A O 1
ATOM 802 N N . GLN A 1 100 ? -12.132 -14.470 1.660 1.00 53.50 100 GLN A N 1
ATOM 803 C CA . GLN A 1 100 ? -12.226 -13.820 0.340 1.00 53.50 100 GLN A CA 1
ATOM 804 C C . GLN A 1 100 ? -11.059 -12.901 -0.022 1.00 53.50 100 GLN A C 1
ATOM 806 O O . GLN A 1 100 ? -10.880 -12.557 -1.190 1.00 53.50 100 GLN A O 1
ATOM 811 N N . PHE A 1 101 ? -10.230 -12.511 0.943 1.00 56.47 101 PHE A N 1
ATOM 812 C CA . PHE A 1 101 ? -9.113 -11.594 0.689 1.00 56.47 101 PHE A CA 1
ATOM 813 C C . PHE A 1 101 ? -7.804 -12.322 0.347 1.00 56.47 101 PHE A C 1
ATOM 815 O O . PHE A 1 101 ? -6.739 -11.710 0.326 1.00 56.47 101 PHE A O 1
ATOM 822 N N . GLY A 1 102 ? -7.868 -13.635 0.080 1.00 53.31 102 GLY A N 1
ATOM 823 C CA . GLY A 1 102 ? -6.695 -14.465 -0.222 1.00 53.31 102 GLY A CA 1
ATOM 824 C C . GLY A 1 102 ? -5.789 -14.711 0.990 1.00 53.31 102 GLY A C 1
ATOM 825 O O . GLY A 1 102 ? -4.612 -15.024 0.819 1.00 53.31 102 GLY A O 1
ATOM 826 N N . LEU A 1 103 ? -6.336 -14.538 2.199 1.00 52.72 103 LEU A N 1
ATOM 827 C CA . LEU A 1 103 ? -5.616 -14.568 3.477 1.00 52.72 103 LEU A CA 1
ATOM 828 C C . LEU A 1 103 ? -5.418 -15.990 3.999 1.00 52.72 103 LEU A C 1
ATOM 830 O O . LEU A 1 103 ? -4.346 -16.321 4.493 1.00 52.72 103 LEU A O 1
ATOM 834 N N . ALA A 1 104 ? -6.434 -16.844 3.850 1.00 49.12 104 ALA A N 1
ATOM 835 C CA . ALA A 1 104 ? -6.415 -18.202 4.388 1.00 49.12 104 ALA A CA 1
ATOM 836 C C . ALA A 1 104 ? -5.490 -19.156 3.607 1.00 49.12 104 ALA A C 1
ATOM 838 O O . ALA A 1 104 ? -4.923 -20.073 4.192 1.00 49.12 104 ALA A O 1
ATOM 839 N N . GLU A 1 105 ? -5.296 -18.937 2.303 1.00 47.25 105 GLU A N 1
ATOM 840 C CA . GLU A 1 105 ? -4.527 -19.857 1.450 1.00 47.25 105 GLU A CA 1
ATOM 841 C C . GLU A 1 105 ? -3.029 -19.519 1.341 1.00 47.25 105 GLU A C 1
ATOM 843 O O . GLU A 1 105 ? -2.261 -20.340 0.844 1.00 47.25 105 GLU A O 1
ATOM 848 N N . ARG A 1 106 ? -2.583 -18.334 1.792 1.00 53.06 106 ARG A N 1
ATOM 849 C CA . ARG A 1 106 ? -1.193 -17.864 1.581 1.00 53.06 106 ARG A CA 1
ATOM 850 C C . ARG A 1 106 ? -0.328 -17.742 2.839 1.00 53.06 106 ARG A C 1
ATOM 852 O O . ARG A 1 106 ? 0.834 -17.372 2.717 1.00 53.06 106 ARG A O 1
ATOM 859 N N . GLY A 1 107 ? -0.850 -18.106 4.013 1.00 46.88 107 GLY A N 1
ATOM 860 C CA . GLY A 1 107 ? -0.055 -18.240 5.243 1.00 46.88 107 GLY A CA 1
ATOM 861 C C . GLY A 1 107 ? 0.502 -16.930 5.816 1.00 46.88 107 GLY A C 1
ATOM 862 O O . GLY A 1 107 ? 1.623 -16.935 6.322 1.00 46.88 107 GLY A O 1
ATOM 863 N N . TYR A 1 108 ? -0.256 -15.830 5.727 1.00 45.44 108 TYR A N 1
ATOM 864 C CA . TYR A 1 108 ? 0.068 -14.550 6.380 1.00 45.44 108 TYR A CA 1
ATOM 865 C C . TYR A 1 108 ? -0.460 -14.468 7.821 1.00 45.44 108 TYR A C 1
ATOM 867 O O . TYR A 1 108 ? -1.555 -15.005 8.108 1.00 45.44 108 TYR A O 1
#

pLDDT: mean 83.17, std 15.48, range [45.44, 98.12]

Foldseek 3Di:
DVVVVVVVVVVVVVPPDDPVLLVCLVVLVLLCNLLVCLQQVHDQDDPVVSVVSPQPDPVSSVSNPNSVLVNVLCNLVVVDDDPHRPPPCSNVVSVPDPPVSVNPVPPD